Protein AF-A0A0B6ZSL8-F1 (afdb_monomer)

Sequence (120 aa):
TQQPQHPVFVQIELLKPKDVFGLDQVNFNSNLDSNPPSVSLVSLGAECIMLSKAFFMKHTNDHNKQRFSEIIQPYPDEETLQDSLQTKVNWELYKRSLIVKSMAHKHSGLNRPQLTTNLL

Organism: NCBI:txid1028688

Structure (mmCIF, N/CA/C/O backbone):
data_AF-A0A0B6ZSL8-F1
#
_entry.id   AF-A0A0B6ZSL8-F1
#
loop_
_atom_site.group_PDB
_atom_site.id
_atom_site.type_symbol
_atom_site.label_atom_id
_atom_site.label_alt_id
_atom_site.label_comp_id
_atom_site.label_asym_id
_atom_site.label_entity_id
_atom_site.label_seq_id
_atom_site.pdbx_PDB_ins_code
_atom_site.Cartn_x
_atom_site.Cartn_y
_atom_site.Cartn_z
_atom_site.occupancy
_atom_site.B_iso_or_equiv
_atom_site.auth_seq_id
_atom_site.auth_comp_id
_atom_site.auth_asym_id
_atom_site.auth_atom_id
_atom_site.pdbx_PDB_model_num
ATOM 1 N N . THR A 1 1 ? -1.069 -29.189 19.520 1.00 39.84 1 THR A N 1
ATOM 2 C CA . THR A 1 1 ? -1.504 -28.891 18.138 1.00 39.84 1 THR A CA 1
ATOM 3 C C . THR A 1 1 ? -1.960 -27.444 18.093 1.00 39.84 1 THR A C 1
ATOM 5 O O . THR A 1 1 ? -3.005 -27.142 18.650 1.00 39.84 1 THR A O 1
ATOM 8 N N . GLN A 1 2 ? -1.146 -26.526 17.558 1.00 49.59 2 GLN A N 1
ATOM 9 C CA . GLN A 1 2 ? -1.557 -25.127 17.359 1.00 49.59 2 GLN A CA 1
ATOM 10 C C . GLN A 1 2 ? -2.519 -25.072 16.165 1.00 49.59 2 GLN A C 1
ATOM 12 O O . GLN A 1 2 ? -2.195 -25.587 15.098 1.00 49.59 2 GLN A O 1
ATOM 17 N N . GLN A 1 3 ? -3.714 -24.510 16.355 1.00 55.12 3 GLN A N 1
ATOM 18 C CA . GLN A 1 3 ? -4.623 -24.217 15.246 1.00 55.12 3 GLN A CA 1
ATOM 19 C C . GLN A 1 3 ? -3.989 -23.146 14.341 1.00 55.12 3 GLN A C 1
ATOM 21 O O . GLN A 1 3 ? -3.350 -22.232 14.870 1.00 55.12 3 GLN A O 1
ATOM 26 N N . PRO A 1 4 ? -4.139 -23.234 13.006 1.00 51.44 4 PRO A N 1
ATOM 27 C CA . PRO A 1 4 ? -3.621 -22.213 12.105 1.00 51.44 4 PRO A CA 1
ATOM 28 C C . PRO A 1 4 ? -4.322 -20.886 12.403 1.00 51.44 4 PRO A C 1
ATOM 30 O O . PRO A 1 4 ? -5.546 -20.791 12.317 1.00 51.44 4 PRO A O 1
ATOM 33 N N . GLN A 1 5 ? -3.555 -19.869 12.794 1.00 74.00 5 GLN A N 1
ATOM 34 C CA . GLN A 1 5 ? -4.101 -18.529 12.966 1.00 74.00 5 GLN A CA 1
ATOM 35 C C . GLN A 1 5 ? -4.464 -17.957 11.595 1.00 74.00 5 GLN A C 1
ATOM 37 O O . GLN A 1 5 ? -3.647 -17.965 10.675 1.00 74.00 5 GLN A O 1
ATOM 42 N N . HIS A 1 6 ? -5.701 -17.486 11.451 1.00 79.06 6 HIS A N 1
ATOM 43 C CA . HIS A 1 6 ? -6.128 -16.804 10.237 1.00 79.06 6 HIS A CA 1
ATOM 44 C C . HIS A 1 6 ? -5.422 -15.446 10.135 1.00 79.06 6 HIS A C 1
ATOM 46 O O . HIS A 1 6 ? -5.422 -14.703 11.120 1.00 79.06 6 HIS A O 1
ATOM 52 N N . PRO A 1 7 ? -4.840 -15.099 8.973 1.00 79.56 7 PRO A N 1
ATOM 53 C CA . PRO A 1 7 ? -4.219 -13.796 8.794 1.00 79.56 7 PRO A CA 1
ATOM 54 C C . PRO A 1 7 ? -5.277 -12.693 8.905 1.00 79.56 7 PRO A C 1
ATOM 56 O O . PRO A 1 7 ? -6.366 -12.794 8.334 1.00 79.56 7 PRO A O 1
ATOM 59 N N . VAL A 1 8 ? -4.949 -11.646 9.659 1.00 80.88 8 VAL A N 1
ATOM 60 C CA . VAL A 1 8 ? -5.778 -10.449 9.822 1.00 80.88 8 VAL A CA 1
ATOM 61 C C . VAL A 1 8 ? -5.246 -9.373 8.886 1.00 80.88 8 VAL A C 1
ATOM 63 O O . VAL A 1 8 ? -4.040 -9.166 8.800 1.00 80.88 8 VAL A O 1
ATOM 66 N N . PHE A 1 9 ? -6.149 -8.682 8.195 1.00 86.00 9 PHE A N 1
ATOM 67 C CA . PHE A 1 9 ? -5.804 -7.609 7.267 1.00 86.00 9 PHE A CA 1
ATOM 68 C C . PHE A 1 9 ? -6.441 -6.297 7.708 1.00 86.00 9 PHE A C 1
ATOM 70 O O . PHE A 1 9 ? -7.571 -6.275 8.203 1.00 86.00 9 PHE A O 1
ATOM 77 N N . VAL A 1 10 ? -5.728 -5.198 7.475 1.00 86.81 10 VAL A N 1
ATOM 78 C CA . VAL A 1 10 ? -6.229 -3.841 7.692 1.00 86.81 10 VAL A CA 1
ATOM 79 C C . VAL A 1 10 ? -6.443 -3.187 6.337 1.00 86.81 10 VAL A C 1
ATOM 81 O O . VAL A 1 10 ? -5.554 -3.177 5.490 1.00 86.81 10 VAL A O 1
ATOM 84 N N . GLN A 1 11 ? -7.635 -2.636 6.123 1.00 89.81 11 GLN A N 1
ATOM 85 C CA . GLN A 1 11 ? -7.892 -1.829 4.939 1.00 89.81 11 GLN A CA 1
ATOM 86 C C . GLN A 1 11 ? -7.228 -0.460 5.108 1.00 89.81 11 GLN A C 1
ATOM 88 O O . GLN A 1 11 ? -7.644 0.322 5.964 1.00 89.81 11 GLN A O 1
ATOM 93 N N . ILE A 1 12 ? -6.229 -0.183 4.270 1.00 89.25 12 ILE A N 1
ATOM 94 C CA . ILE A 1 12 ? -5.484 1.082 4.273 1.00 89.25 12 ILE A CA 1
ATOM 95 C C . ILE A 1 12 ? -6.224 2.139 3.448 1.00 89.25 12 ILE A C 1
ATOM 97 O O . ILE A 1 12 ? -6.464 3.245 3.922 1.00 89.25 12 ILE A O 1
ATOM 101 N N . GLU A 1 13 ? -6.645 1.785 2.232 1.00 89.62 13 GLU A N 1
ATOM 102 C CA . GLU A 1 13 ? -7.235 2.730 1.283 1.00 89.62 13 GLU A CA 1
ATOM 103 C C . GLU A 1 13 ? -8.313 2.067 0.411 1.00 89.62 13 GLU A C 1
ATOM 105 O O . GLU A 1 13 ? -8.358 0.843 0.264 1.00 89.62 13 GLU A O 1
ATOM 110 N N . LEU A 1 14 ? -9.213 2.881 -0.150 1.00 93.06 14 LEU A N 1
ATOM 111 C CA . LEU A 1 14 ? -10.156 2.476 -1.190 1.00 93.06 14 LEU A CA 1
ATOM 112 C C . LEU A 1 14 ? -9.860 3.268 -2.467 1.00 93.06 14 LEU A C 1
ATOM 114 O O . LEU A 1 14 ? -10.161 4.460 -2.531 1.00 93.06 14 LEU A O 1
ATOM 118 N N . LEU A 1 15 ? -9.315 2.587 -3.473 1.00 93.25 15 LEU A N 1
ATOM 119 C CA . LEU A 1 15 ? -8.927 3.197 -4.743 1.00 93.25 15 LEU A CA 1
ATOM 120 C C . LEU A 1 15 ? -10.132 3.387 -5.671 1.00 93.25 15 LEU A C 1
ATOM 122 O O . LEU A 1 15 ? -11.002 2.519 -5.791 1.00 93.25 15 LEU A O 1
ATOM 126 N N . LYS A 1 16 ? -10.167 4.535 -6.339 1.00 94.12 16 LYS A N 1
ATOM 127 C CA . LYS A 1 16 ? -11.196 4.976 -7.283 1.00 94.12 16 LYS A CA 1
ATOM 128 C C . LYS A 1 16 ? -10.662 4.946 -8.719 1.00 94.12 16 LYS A C 1
ATOM 130 O O . LYS A 1 16 ? -9.461 4.781 -8.941 1.00 94.12 16 LYS A O 1
ATOM 13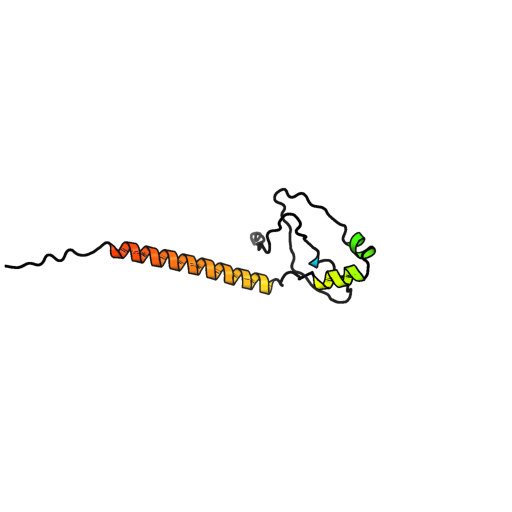5 N N . PRO A 1 17 ? -11.532 5.120 -9.734 1.00 94.56 17 PRO A N 1
ATOM 136 C CA . PRO A 1 17 ? -11.066 5.265 -11.105 1.00 94.56 17 PRO A CA 1
ATOM 137 C C . PRO A 1 17 ? -10.002 6.362 -11.216 1.00 94.56 17 PRO A C 1
ATOM 139 O O . PRO A 1 17 ? -10.232 7.479 -10.755 1.00 94.56 17 PRO A O 1
ATOM 142 N N . LYS A 1 18 ? -8.898 6.043 -11.905 1.00 92.44 18 LYS A N 1
ATOM 143 C CA . LYS A 1 18 ? -7.685 6.867 -12.098 1.00 92.44 18 LYS A CA 1
ATOM 144 C C . LYS A 1 18 ? -6.682 6.880 -10.940 1.00 92.44 18 LYS A C 1
ATOM 146 O O . LYS A 1 18 ? -5.607 7.447 -11.129 1.00 92.44 18 LYS A O 1
ATOM 151 N N . ASP A 1 19 ? -6.976 6.242 -9.812 1.00 91.88 19 ASP A N 1
ATOM 152 C CA . ASP A 1 19 ? -5.981 6.079 -8.750 1.00 91.88 19 ASP A CA 1
ATOM 153 C C . ASP A 1 19 ? -4.918 5.045 -9.150 1.00 91.88 19 ASP A C 1
ATOM 155 O O . ASP A 1 19 ? -5.124 4.215 -10.044 1.00 91.88 19 ASP A O 1
ATOM 159 N N . VAL A 1 20 ? -3.756 5.107 -8.495 1.00 89.81 20 VAL A N 1
ATOM 160 C CA . VAL A 1 20 ? -2.590 4.271 -8.809 1.00 89.81 20 VAL A CA 1
ATOM 161 C C . VAL A 1 20 ? -2.130 3.531 -7.557 1.00 89.81 20 VAL A C 1
ATOM 163 O O . VAL A 1 20 ? -2.101 4.099 -6.472 1.00 89.81 20 VAL A O 1
ATOM 166 N N . PHE A 1 21 ? -1.737 2.268 -7.719 1.00 90.25 21 PHE A N 1
ATOM 167 C CA . PHE A 1 21 ? -1.232 1.405 -6.651 1.00 90.25 21 PHE A CA 1
ATOM 168 C C . PHE A 1 21 ? 0.192 0.918 -6.948 1.00 90.25 21 PHE A C 1
ATOM 170 O O . PHE A 1 21 ? 0.532 0.664 -8.105 1.00 90.25 21 PHE A O 1
ATOM 177 N N . GLY A 1 22 ? 1.003 0.739 -5.899 1.00 86.50 22 GLY A N 1
ATOM 178 C CA . GLY A 1 22 ? 2.327 0.108 -5.974 1.00 86.50 22 GLY A CA 1
ATOM 179 C C . GLY A 1 22 ? 3.460 1.025 -6.436 1.00 86.50 22 GLY A C 1
ATOM 180 O O . GLY A 1 22 ? 4.558 0.545 -6.728 1.00 86.50 22 GLY A O 1
ATOM 181 N N . LEU A 1 23 ? 3.212 2.336 -6.527 1.00 85.69 23 LEU A N 1
ATOM 182 C CA . LEU A 1 23 ? 4.262 3.300 -6.846 1.00 85.69 23 LEU A CA 1
ATOM 183 C C . LEU A 1 23 ? 5.281 3.415 -5.711 1.00 85.69 23 LEU A C 1
ATOM 185 O O . LEU A 1 23 ? 6.465 3.501 -5.988 1.00 85.69 23 LEU A O 1
ATOM 189 N N . ASP A 1 24 ? 4.859 3.324 -4.454 1.00 81.00 24 ASP A N 1
ATOM 190 C CA . ASP A 1 24 ? 5.722 3.305 -3.264 1.00 81.00 24 ASP A CA 1
ATOM 191 C C . ASP A 1 24 ? 6.835 2.241 -3.326 1.00 81.00 24 ASP A C 1
ATOM 193 O O . ASP A 1 24 ? 7.910 2.413 -2.754 1.00 81.00 24 ASP A O 1
ATOM 197 N N . GLN A 1 25 ? 6.622 1.168 -4.092 1.00 79.44 25 GLN A N 1
ATOM 198 C CA . GLN A 1 25 ? 7.607 0.106 -4.291 1.00 79.44 25 GLN A CA 1
ATOM 199 C C . GLN A 1 25 ? 8.704 0.469 -5.300 1.00 79.44 25 GLN A C 1
ATOM 201 O O . GLN A 1 25 ? 9.704 -0.251 -5.415 1.00 79.44 25 GLN A O 1
ATOM 206 N N . VAL A 1 26 ? 8.532 1.522 -6.101 1.00 80.75 26 VAL A N 1
ATOM 207 C CA . VAL A 1 26 ? 9.529 1.951 -7.085 1.00 80.75 26 VAL A CA 1
ATOM 208 C C . VAL A 1 26 ? 10.517 2.891 -6.403 1.00 80.75 26 VAL A C 1
ATOM 210 O O . VAL A 1 26 ? 10.296 4.087 -6.291 1.00 80.75 26 VAL A O 1
ATOM 213 N N . ASN A 1 27 ? 11.647 2.338 -5.971 1.00 78.25 27 ASN A N 1
ATOM 214 C CA . ASN A 1 27 ? 12.751 3.123 -5.439 1.00 78.25 27 ASN A CA 1
ATOM 215 C C . ASN A 1 27 ? 13.818 3.335 -6.526 1.00 78.25 27 ASN A C 1
ATOM 217 O O . ASN A 1 27 ? 14.433 2.379 -7.001 1.00 78.25 27 ASN A O 1
ATOM 221 N N . PHE A 1 28 ? 14.023 4.589 -6.934 1.00 78.12 28 PHE A N 1
ATOM 222 C CA . PHE A 1 28 ? 15.087 4.966 -7.872 1.00 78.12 28 PHE A CA 1
ATOM 223 C C . PHE A 1 28 ? 16.454 5.129 -7.190 1.00 78.12 28 PHE A C 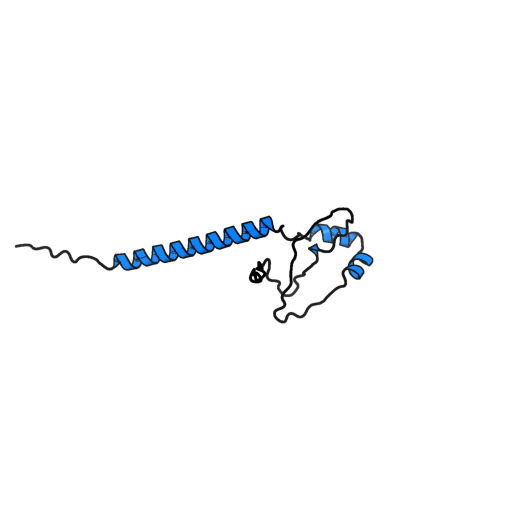1
ATOM 225 O O . PHE A 1 28 ? 17.476 5.113 -7.875 1.00 78.12 28 PHE A O 1
ATOM 232 N N . ASN A 1 29 ? 16.479 5.256 -5.861 1.00 70.62 29 ASN A N 1
ATOM 233 C CA . ASN A 1 29 ? 17.679 5.445 -5.058 1.00 70.62 29 ASN A CA 1
ATOM 234 C C . ASN A 1 29 ? 18.076 4.113 -4.408 1.00 70.62 29 ASN A C 1
ATOM 236 O O . ASN A 1 29 ? 17.503 3.696 -3.407 1.00 70.62 29 ASN A O 1
ATOM 240 N N . SER A 1 30 ? 19.100 3.457 -4.951 1.00 58.78 30 SER A N 1
ATOM 241 C CA . SER A 1 30 ? 19.571 2.124 -4.535 1.00 58.78 30 SER A CA 1
ATOM 242 C C . SER A 1 30 ? 20.114 2.013 -3.100 1.00 58.78 30 SER A C 1
ATOM 244 O O . SER A 1 30 ? 20.496 0.922 -2.701 1.00 58.78 30 SER A O 1
ATOM 246 N N . ASN A 1 31 ? 20.200 3.115 -2.348 1.00 55.31 31 ASN A N 1
ATOM 247 C CA . ASN A 1 31 ? 20.923 3.184 -1.069 1.00 55.31 31 ASN A CA 1
ATOM 248 C C . ASN A 1 31 ? 20.011 3.410 0.150 1.00 55.31 31 ASN A C 1
ATOM 250 O O . ASN A 1 31 ? 20.511 3.615 1.253 1.00 55.31 31 ASN A O 1
ATOM 254 N N . LEU A 1 32 ? 18.691 3.429 -0.045 1.00 58.38 32 LEU A N 1
ATOM 255 C CA . LEU A 1 32 ? 17.714 3.501 1.038 1.00 58.38 32 LEU A CA 1
ATOM 256 C C . LEU A 1 32 ? 16.939 2.190 1.067 1.00 58.38 32 LEU A C 1
ATOM 258 O O . LEU A 1 32 ? 16.011 1.998 0.281 1.00 58.38 32 LEU A O 1
ATOM 262 N N . ASP A 1 33 ? 17.334 1.307 1.979 1.00 54.97 33 ASP A N 1
ATOM 263 C CA . ASP A 1 33 ? 16.559 0.127 2.345 1.00 54.97 33 ASP A CA 1
ATOM 264 C C . ASP A 1 33 ? 15.319 0.585 3.124 1.00 54.97 33 ASP A C 1
ATOM 266 O O . ASP A 1 33 ? 15.279 0.573 4.355 1.00 54.97 33 ASP A O 1
ATOM 270 N N . SER A 1 34 ? 14.298 1.053 2.409 1.00 62.50 34 SER A N 1
ATOM 271 C CA . SER A 1 34 ? 12.955 1.109 2.965 1.00 62.50 34 SER A CA 1
ATOM 272 C C . SER A 1 34 ? 12.383 -0.306 2.927 1.00 62.50 34 SER A C 1
ATOM 274 O O . SER A 1 34 ? 12.321 -0.931 1.871 1.00 62.50 34 SER A O 1
ATOM 276 N N . ASN A 1 35 ? 11.978 -0.824 4.087 1.00 68.56 35 ASN A N 1
ATOM 277 C CA . ASN A 1 35 ? 11.148 -2.022 4.191 1.00 68.56 35 ASN A CA 1
ATOM 278 C C . ASN A 1 35 ? 9.686 -1.554 4.254 1.00 68.56 35 ASN A C 1
ATOM 280 O O . ASN A 1 35 ? 9.187 -1.303 5.352 1.00 68.56 35 ASN A O 1
ATOM 284 N N . PRO A 1 36 ? 9.007 -1.339 3.109 1.00 72.94 36 PRO A N 1
ATOM 285 C CA . PRO A 1 36 ? 7.602 -0.963 3.131 1.00 72.94 36 PRO A CA 1
ATOM 286 C C . PRO A 1 36 ? 6.761 -2.096 3.737 1.00 72.94 36 PRO A C 1
ATOM 288 O O . PRO A 1 36 ? 7.138 -3.271 3.638 1.00 72.94 36 PRO A O 1
ATOM 291 N N . PRO A 1 37 ? 5.604 -1.772 4.338 1.00 80.25 37 PRO A N 1
ATOM 292 C CA . PRO A 1 37 ? 4.678 -2.786 4.819 1.00 80.25 37 PRO A CA 1
ATOM 293 C C . PRO A 1 37 ? 4.193 -3.676 3.666 1.00 80.25 37 PRO A C 1
ATOM 295 O O . PRO A 1 37 ? 4.046 -3.241 2.520 1.00 80.25 37 PRO A O 1
ATOM 298 N N . SER A 1 38 ? 3.891 -4.937 3.974 1.00 86.00 38 SER A N 1
ATOM 299 C CA . SER A 1 38 ? 3.298 -5.856 3.002 1.00 86.00 38 SER A CA 1
ATOM 300 C C . SER A 1 38 ? 1.847 -5.462 2.719 1.00 86.00 38 SER A C 1
ATOM 302 O O . SER A 1 38 ? 0.969 -5.644 3.561 1.00 86.00 38 SER A O 1
ATOM 304 N N . VAL A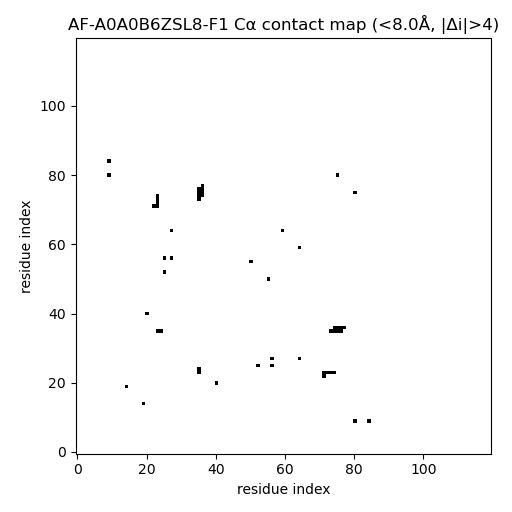 1 39 ? 1.579 -4.972 1.509 1.00 88.88 39 VAL A N 1
ATOM 305 C CA . VAL A 1 39 ? 0.241 -4.561 1.061 1.00 88.88 39 VAL A CA 1
ATOM 306 C C . VAL A 1 39 ? -0.308 -5.485 -0.021 1.00 88.88 39 VAL A C 1
ATOM 308 O O . VAL A 1 39 ? 0.429 -6.081 -0.804 1.00 88.88 39 VAL A O 1
ATOM 311 N N . SER A 1 40 ? -1.632 -5.613 -0.078 1.00 90.12 40 SER A N 1
ATOM 312 C CA . SER A 1 40 ? -2.340 -6.385 -1.103 1.00 90.12 40 SER A CA 1
ATOM 313 C C . SER A 1 40 ? -3.470 -5.556 -1.694 1.00 90.12 40 SER A C 1
ATOM 315 O O . SER A 1 40 ? -4.223 -4.916 -0.962 1.00 90.12 40 SER A O 1
ATOM 317 N N . LEU A 1 41 ? -3.602 -5.591 -3.019 1.00 92.25 41 LEU A N 1
ATOM 318 C CA . LEU A 1 41 ? -4.697 -4.949 -3.735 1.00 92.25 41 LEU A CA 1
ATOM 319 C C . LEU A 1 41 ? -5.788 -5.979 -4.036 1.00 92.25 41 LEU A C 1
ATOM 321 O O . LEU A 1 41 ? -5.529 -6.995 -4.679 1.00 92.25 41 LEU A O 1
ATOM 325 N N . VAL A 1 42 ? -7.014 -5.701 -3.598 1.00 92.62 42 VAL A N 1
ATOM 326 C CA . VAL A 1 42 ? -8.181 -6.555 -3.851 1.00 92.62 42 VAL A CA 1
ATOM 327 C C . VAL A 1 42 ? -9.092 -5.859 -4.856 1.00 92.62 42 VAL A C 1
ATOM 329 O O . VAL A 1 42 ? -9.635 -4.793 -4.574 1.00 92.62 42 VAL A O 1
ATOM 332 N N . SER A 1 43 ? -9.257 -6.456 -6.038 1.00 91.25 43 SER A N 1
ATOM 333 C CA . SER A 1 43 ? -10.143 -5.923 -7.078 1.00 91.25 43 SER A CA 1
ATOM 334 C C . SER A 1 43 ? -11.598 -6.316 -6.822 1.00 91.25 43 SER A C 1
ATOM 336 O O . SER A 1 43 ? -11.899 -7.476 -6.545 1.00 91.25 43 SER A O 1
ATOM 338 N N . LEU A 1 44 ? -12.509 -5.355 -6.988 1.00 89.62 44 LEU A N 1
ATOM 339 C CA . LEU A 1 44 ? -13.962 -5.564 -7.005 1.00 89.62 44 LEU A CA 1
ATOM 340 C C . LEU A 1 44 ? -14.512 -5.483 -8.440 1.00 89.62 44 LEU A C 1
ATOM 342 O O . LEU A 1 44 ? -15.541 -4.861 -8.685 1.00 89.62 44 LEU A O 1
ATOM 346 N N . GLY A 1 45 ? -13.791 -6.076 -9.399 1.00 91.69 45 GLY A N 1
ATOM 347 C CA . GLY A 1 45 ? -14.136 -6.031 -10.826 1.00 91.69 45 GLY A CA 1
ATOM 348 C C . GLY A 1 45 ? -13.579 -4.813 -11.567 1.00 91.69 45 GLY A C 1
ATOM 349 O O . GLY A 1 45 ? -14.126 -4.419 -12.591 1.00 91.69 45 GLY A O 1
ATOM 350 N N . ALA A 1 46 ? -12.512 -4.200 -11.051 1.00 93.38 46 ALA A N 1
ATOM 351 C CA . ALA A 1 46 ? -11.849 -3.082 -11.710 1.00 93.38 46 ALA A CA 1
ATOM 352 C C . ALA A 1 46 ? -11.055 -3.542 -12.944 1.00 93.38 46 ALA A C 1
ATOM 354 O O . ALA A 1 46 ? -10.358 -4.559 -12.901 1.00 93.38 46 ALA A O 1
ATOM 355 N N . GLU A 1 47 ? -11.112 -2.748 -14.013 1.00 93.94 47 GLU A N 1
ATOM 356 C CA . GLU A 1 47 ? -10.191 -2.844 -15.145 1.00 93.94 47 GLU A CA 1
ATOM 357 C C . GLU A 1 47 ? -8.923 -2.047 -14.822 1.00 93.94 47 GLU A C 1
ATOM 359 O O . GLU A 1 47 ? -8.989 -0.876 -14.438 1.00 93.94 47 GLU A O 1
ATOM 364 N N . CYS A 1 48 ? -7.756 -2.678 -14.953 1.00 92.81 48 CYS A N 1
ATOM 365 C CA . CYS A 1 48 ? -6.482 -2.080 -14.563 1.00 92.81 48 CYS A CA 1
ATOM 366 C C . CYS A 1 48 ? -5.497 -2.066 -15.731 1.00 92.81 48 CYS A C 1
ATOM 368 O O . CYS A 1 48 ? -5.343 -3.055 -16.446 1.00 92.81 48 CYS A O 1
ATOM 370 N N . ILE A 1 49 ? -4.764 -0.960 -15.869 1.00 93.94 49 ILE A N 1
ATOM 371 C CA . ILE A 1 49 ? -3.572 -0.895 -16.716 1.00 93.94 49 ILE A CA 1
ATOM 372 C C . ILE A 1 49 ? -2.377 -1.254 -15.837 1.00 93.94 49 ILE A C 1
ATOM 374 O O . ILE A 1 49 ? -2.072 -0.546 -14.879 1.00 93.94 49 ILE A O 1
ATOM 378 N N . MET A 1 50 ? -1.698 -2.352 -16.160 1.00 93.12 50 MET A N 1
A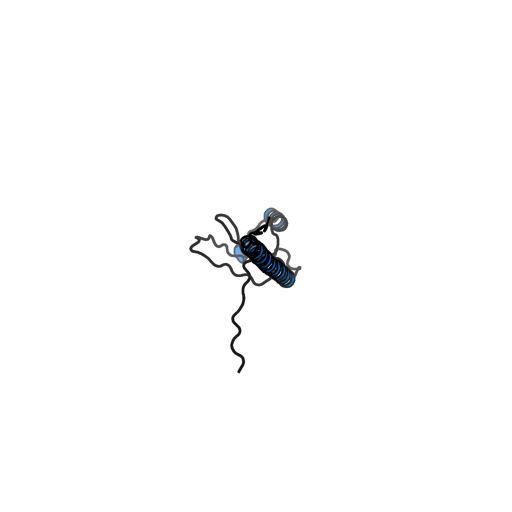TOM 379 C CA . MET A 1 50 ? -0.490 -2.777 -15.453 1.00 93.12 50 MET A CA 1
ATOM 380 C C . MET A 1 50 ? 0.755 -2.351 -16.226 1.00 93.12 50 MET A C 1
ATOM 382 O O . MET A 1 50 ? 0.845 -2.551 -17.437 1.00 93.12 50 MET A O 1
ATOM 386 N N . LEU A 1 51 ? 1.743 -1.812 -15.513 1.00 91.56 51 LEU A N 1
ATOM 387 C CA . LEU A 1 51 ? 3.045 -1.461 -16.070 1.00 91.56 51 LEU A CA 1
ATOM 388 C C . LEU A 1 51 ? 4.140 -2.269 -15.375 1.00 91.56 51 LEU A C 1
ATOM 390 O O . LEU A 1 51 ? 4.191 -2.350 -14.151 1.00 91.56 51 LEU A O 1
ATOM 394 N N . SER A 1 52 ? 5.047 -2.850 -16.160 1.00 92.25 52 SER A N 1
ATOM 395 C CA . SER A 1 52 ? 6.210 -3.544 -15.604 1.00 92.25 52 SER A CA 1
ATOM 396 C C . SER A 1 52 ? 7.117 -2.559 -14.865 1.00 92.25 52 SER A C 1
ATOM 398 O O . SER A 1 52 ? 7.617 -1.601 -15.459 1.00 92.25 52 SER A O 1
ATOM 400 N N . LYS A 1 53 ? 7.391 -2.839 -13.585 1.00 89.25 53 LYS A N 1
ATOM 401 C CA . LYS A 1 53 ? 8.322 -2.067 -12.749 1.00 89.25 53 LYS A CA 1
ATOM 402 C C . LYS A 1 53 ? 9.695 -1.926 -13.406 1.00 89.25 53 LYS A C 1
ATOM 404 O O . LYS A 1 53 ? 10.214 -0.820 -13.514 1.00 89.25 53 LYS A O 1
ATOM 409 N N . ALA A 1 54 ? 10.257 -3.033 -13.892 1.00 89.88 54 ALA A N 1
ATOM 410 C CA . ALA A 1 54 ? 11.565 -3.038 -14.544 1.00 89.88 54 ALA A CA 1
ATOM 411 C C . ALA A 1 54 ? 11.567 -2.189 -15.824 1.00 89.88 54 ALA A C 1
ATOM 413 O O . ALA A 1 54 ? 12.515 -1.449 -16.081 1.00 89.88 54 ALA A O 1
ATOM 414 N N . PHE A 1 55 ? 10.487 -2.260 -16.611 1.00 92.88 55 PHE A N 1
ATOM 415 C CA . PHE A 1 55 ? 10.344 -1.442 -17.812 1.00 92.88 55 PHE A CA 1
ATOM 416 C C . PHE A 1 55 ? 10.259 0.048 -17.475 1.00 92.88 55 PHE A C 1
ATOM 418 O O . PHE A 1 55 ? 10.961 0.843 -18.100 1.00 92.88 55 PHE A O 1
ATOM 425 N N . PHE A 1 56 ? 9.443 0.412 -16.481 1.00 90.12 56 PHE A N 1
ATOM 426 C CA . PHE A 1 56 ? 9.313 1.788 -16.010 1.00 90.12 56 PHE A CA 1
ATOM 427 C C . PHE A 1 56 ? 10.665 2.317 -15.528 1.00 90.12 56 PHE A C 1
ATOM 429 O O . PHE A 1 56 ? 11.167 3.296 -16.068 1.00 90.12 56 PHE A O 1
ATOM 436 N N . MET A 1 57 ? 11.331 1.609 -14.612 1.00 87.94 57 MET A N 1
ATOM 437 C CA . MET A 1 57 ? 12.627 2.037 -14.075 1.00 87.94 57 MET A CA 1
ATOM 438 C C . MET A 1 57 ? 13.698 2.232 -15.155 1.00 87.94 57 MET A C 1
ATOM 440 O O . MET A 1 57 ? 14.483 3.173 -15.068 1.00 87.94 57 MET A O 1
ATOM 444 N N . LYS A 1 58 ? 13.712 1.377 -16.186 1.00 90.81 58 LYS A N 1
ATOM 445 C CA . LYS A 1 58 ? 14.679 1.454 -17.290 1.00 90.81 58 LYS A CA 1
ATOM 446 C C . LYS A 1 58 ? 14.472 2.666 -18.208 1.00 90.81 58 LYS A C 1
ATOM 448 O O . LYS A 1 58 ? 15.453 3.167 -18.749 1.00 90.81 58 LYS A O 1
ATOM 453 N N . HIS A 1 59 ? 13.232 3.106 -18.423 1.00 92.50 59 HIS A N 1
ATOM 454 C CA . HIS A 1 59 ? 12.907 4.132 -19.428 1.00 92.50 59 HIS A CA 1
ATOM 455 C C . HIS A 1 59 ? 12.454 5.473 -18.833 1.00 92.50 59 HIS A C 1
ATOM 457 O O . HIS A 1 59 ? 12.251 6.435 -19.574 1.00 92.50 59 HIS A O 1
ATOM 463 N N . THR A 1 60 ? 12.301 5.569 -17.512 1.00 91.12 60 THR A N 1
ATOM 464 C CA . THR A 1 60 ? 11.975 6.829 -16.837 1.00 91.12 60 THR A CA 1
ATOM 465 C C . THR A 1 60 ? 13.157 7.800 -16.907 1.00 91.12 60 THR A C 1
ATOM 467 O O . THR A 1 60 ? 14.271 7.483 -16.489 1.00 91.12 60 THR A O 1
ATOM 470 N N . ASN A 1 61 ? 12.906 9.005 -17.422 1.00 93.31 61 ASN A N 1
ATOM 471 C CA . ASN A 1 61 ? 13.883 10.095 -17.465 1.00 93.31 61 ASN A CA 1
ATOM 472 C C . ASN A 1 61 ? 14.065 10.760 -16.087 1.00 93.31 61 ASN A C 1
ATOM 474 O O . ASN A 1 61 ? 13.229 10.608 -15.197 1.00 93.31 61 ASN A O 1
ATOM 478 N N . ASP A 1 62 ? 15.140 11.526 -15.906 1.00 90.75 62 ASP A N 1
ATOM 479 C CA . ASP A 1 62 ? 15.478 12.091 -14.590 1.00 90.75 62 ASP A CA 1
ATOM 480 C C . ASP A 1 62 ? 14.448 13.109 -14.083 1.00 90.75 62 ASP A C 1
ATOM 482 O O . ASP A 1 62 ? 14.150 13.134 -12.891 1.00 90.75 62 ASP A O 1
ATOM 486 N N . HIS A 1 63 ? 13.815 13.863 -14.988 1.00 91.12 63 HIS A N 1
ATOM 487 C CA . HIS A 1 63 ? 12.703 14.752 -14.641 1.00 91.12 63 HIS A CA 1
ATOM 488 C C . HIS A 1 63 ? 11.550 13.988 -13.973 1.00 91.12 63 HIS A C 1
ATOM 490 O O . HIS A 1 63 ? 11.043 14.391 -12.927 1.00 91.12 63 HIS A O 1
ATOM 496 N N . ASN A 1 64 ? 11.158 12.849 -14.548 1.00 88.56 64 ASN A N 1
ATOM 497 C CA . ASN A 1 64 ? 10.102 12.013 -13.997 1.00 88.56 64 ASN A CA 1
ATOM 498 C C . ASN A 1 64 ? 10.539 11.320 -12.704 1.00 88.56 64 ASN A C 1
ATOM 500 O O . ASN A 1 64 ? 9.695 11.149 -11.834 1.00 88.56 64 ASN A O 1
ATOM 504 N N . LYS A 1 65 ? 11.821 10.957 -12.539 1.00 88.50 65 LYS A N 1
ATOM 505 C CA . LYS A 1 65 ? 12.335 10.411 -11.266 1.00 88.50 65 LYS A CA 1
ATOM 506 C C . LYS A 1 65 ? 12.232 11.432 -10.134 1.00 88.50 65 LYS A C 1
ATOM 508 O O . LYS A 1 65 ? 11.773 11.089 -9.048 1.00 88.50 65 LYS A O 1
ATOM 513 N N . GLN A 1 66 ? 12.619 12.682 -10.396 1.00 87.19 66 GLN A N 1
ATOM 514 C CA . GLN A 1 66 ? 12.502 13.758 -9.414 1.00 87.19 66 GLN A CA 1
ATOM 515 C C . GLN A 1 66 ? 11.035 13.987 -9.052 1.00 87.19 66 GLN A C 1
ATOM 517 O O . GLN A 1 66 ? 10.659 13.890 -7.886 1.00 87.19 66 GLN A O 1
ATOM 522 N N . ARG A 1 67 ? 10.188 14.189 -10.065 1.00 87.56 67 ARG A N 1
ATOM 523 C CA . ARG A 1 67 ? 8.753 14.383 -9.862 1.00 87.56 67 ARG A CA 1
ATOM 524 C C . ARG A 1 67 ? 8.125 13.219 -9.093 1.00 87.56 67 ARG A C 1
ATOM 526 O O . ARG A 1 67 ? 7.318 13.426 -8.203 1.00 87.56 67 ARG A O 1
ATOM 533 N N . PHE A 1 68 ? 8.515 11.992 -9.404 1.00 86.19 68 PHE A N 1
ATOM 534 C CA . PHE A 1 68 ? 8.059 10.801 -8.700 1.00 86.19 68 PHE A CA 1
ATOM 535 C C . PHE A 1 68 ? 8.374 10.864 -7.194 1.00 86.19 68 PHE A C 1
ATOM 537 O O . PHE A 1 68 ? 7.488 10.603 -6.383 1.00 86.19 68 PHE A O 1
ATOM 544 N N . SER A 1 69 ? 9.589 11.280 -6.817 1.00 80.94 69 SER A N 1
ATOM 545 C CA . SER A 1 69 ? 9.985 11.416 -5.405 1.00 80.94 69 SER A CA 1
ATOM 546 C C . SER A 1 69 ? 9.213 12.497 -4.640 1.00 80.94 69 SER A C 1
ATOM 548 O O . SER A 1 69 ? 9.089 12.410 -3.424 1.00 80.94 69 SER A O 1
ATOM 550 N N . GLU A 1 70 ? 8.667 13.492 -5.342 1.00 83.62 70 GLU A N 1
ATOM 551 C CA . GLU A 1 70 ? 7.881 14.578 -4.744 1.00 83.62 70 GLU A CA 1
ATOM 552 C C . GLU A 1 70 ? 6.418 14.181 -4.504 1.00 83.62 70 GLU A C 1
ATOM 554 O O . GLU A 1 70 ? 5.781 14.686 -3.582 1.00 83.62 70 GLU A O 1
ATOM 559 N N . ILE A 1 71 ? 5.863 13.303 -5.346 1.00 84.31 71 ILE A N 1
ATOM 560 C CA . ILE A 1 71 ? 4.430 12.973 -5.308 1.00 84.31 71 ILE A CA 1
ATOM 561 C C . ILE A 1 71 ? 4.152 11.776 -4.395 1.00 84.31 71 ILE A C 1
ATOM 563 O O . ILE A 1 71 ? 3.056 11.656 -3.848 1.00 84.31 71 ILE A O 1
ATOM 567 N N . ILE A 1 72 ? 5.109 10.860 -4.260 1.00 83.06 72 ILE A N 1
ATOM 568 C CA . ILE A 1 72 ? 4.843 9.570 -3.627 1.00 83.06 72 ILE A CA 1
ATOM 569 C C . ILE A 1 72 ? 5.074 9.635 -2.135 1.00 83.06 72 ILE A C 1
ATOM 571 O O . ILE A 1 72 ? 6.165 9.929 -1.656 1.00 83.06 72 ILE A O 1
ATOM 575 N N . GLN A 1 73 ? 4.017 9.285 -1.415 1.00 80.75 73 GLN A N 1
ATOM 576 C CA . GLN A 1 73 ? 4.052 9.072 0.016 1.00 80.75 73 GLN A CA 1
ATOM 577 C C . GLN A 1 73 ? 4.048 7.563 0.266 1.00 80.75 73 GLN A C 1
ATOM 579 O O . GLN A 1 73 ? 3.150 6.877 -0.230 1.00 80.75 73 GLN A O 1
ATOM 584 N N . PRO A 1 74 ? 5.049 7.023 0.978 1.00 81.56 74 PRO A N 1
ATOM 585 C CA . PRO A 1 74 ? 5.039 5.619 1.353 1.00 81.56 74 PRO A CA 1
ATOM 586 C C . PRO A 1 74 ? 3.883 5.342 2.316 1.00 81.56 74 PRO A C 1
ATOM 588 O O . PRO A 1 74 ? 3.464 6.219 3.077 1.00 81.56 74 PRO A O 1
ATOM 591 N N . TYR A 1 75 ? 3.393 4.104 2.307 1.00 86.44 75 TYR A N 1
ATOM 592 C CA . TYR A 1 75 ? 2.471 3.666 3.346 1.00 86.44 75 TYR A CA 1
ATOM 593 C C . TYR A 1 75 ? 3.142 3.760 4.727 1.00 86.44 75 TYR A C 1
ATOM 595 O O . TYR A 1 75 ? 4.349 3.514 4.827 1.00 86.44 75 TYR A O 1
ATOM 603 N N . PRO A 1 76 ? 2.385 4.103 5.788 1.00 86.19 76 PRO A N 1
ATOM 604 C CA . PRO A 1 76 ? 2.905 4.084 7.151 1.00 86.19 76 PRO A CA 1
ATOM 605 C C . PRO A 1 76 ? 3.436 2.698 7.524 1.00 86.19 76 PRO A C 1
ATOM 607 O O . PRO A 1 76 ? 2.958 1.690 7.003 1.00 86.19 76 PRO A O 1
ATOM 610 N N . ASP A 1 77 ? 4.393 2.640 8.445 1.00 87.44 77 ASP A N 1
ATOM 611 C CA . ASP A 1 77 ? 4.884 1.368 8.975 1.00 87.44 77 ASP A CA 1
ATOM 612 C C . ASP A 1 77 ? 3.798 0.585 9.741 1.00 87.44 77 ASP A C 1
ATOM 614 O O . ASP A 1 77 ? 2.717 1.088 10.062 1.00 87.44 77 ASP A O 1
ATOM 618 N N . GLU A 1 78 ? 4.080 -0.692 10.006 1.00 86.38 78 GLU A N 1
ATOM 619 C CA . GLU A 1 78 ? 3.133 -1.611 10.643 1.00 86.38 78 GLU A CA 1
ATOM 620 C C . GLU A 1 78 ? 2.716 -1.152 12.047 1.00 86.38 78 GLU A C 1
ATOM 622 O O . GLU A 1 78 ? 1.541 -1.260 12.400 1.00 86.38 78 GLU A O 1
ATOM 627 N N . GLU A 1 79 ? 3.640 -0.571 12.818 1.00 88.94 79 GLU A N 1
ATOM 628 C CA . GLU A 1 79 ? 3.356 -0.024 14.149 1.00 88.94 79 GLU A CA 1
ATOM 629 C C . GLU A 1 79 ? 2.350 1.131 14.064 1.00 88.94 79 GLU A C 1
ATOM 631 O O . GLU A 1 79 ? 1.334 1.134 14.765 1.00 88.94 79 GLU A O 1
ATOM 636 N N . THR A 1 80 ? 2.565 2.063 13.134 1.00 89.44 80 THR A N 1
ATOM 637 C CA . THR A 1 80 ? 1.672 3.201 12.894 1.00 89.44 80 THR A CA 1
ATOM 638 C C . THR A 1 80 ? 0.300 2.745 12.399 1.00 89.44 80 THR A C 1
ATOM 640 O O . THR A 1 80 ? -0.734 3.279 12.822 1.00 89.44 80 THR A O 1
ATOM 643 N N . LEU A 1 81 ? 0.255 1.741 11.516 1.00 88.88 81 LEU A N 1
ATOM 644 C CA . LEU A 1 81 ? -1.001 1.142 11.053 1.00 88.88 81 LEU A CA 1
ATOM 645 C C . LEU A 1 81 ? -1.758 0.472 12.207 1.00 88.88 81 LEU A C 1
ATOM 647 O O . LEU A 1 81 ? -2.984 0.605 12.301 1.00 88.88 81 LEU A O 1
ATOM 651 N N . GLN A 1 82 ? -1.045 -0.210 13.102 1.00 89.69 82 GLN A N 1
ATOM 652 C CA . GLN A 1 82 ? -1.637 -0.868 14.258 1.00 89.69 82 GLN A CA 1
ATOM 653 C C . GLN A 1 82 ? -2.171 0.132 15.289 1.00 89.69 82 GLN A C 1
ATOM 655 O O . GLN A 1 82 ? -3.302 -0.036 15.758 1.00 89.69 82 GLN A O 1
ATOM 660 N N . ASP A 1 83 ? -1.430 1.198 15.593 1.00 91.81 83 ASP A N 1
ATOM 661 C CA . ASP A 1 83 ? -1.901 2.263 16.486 1.00 91.81 83 ASP A CA 1
ATOM 662 C C . ASP A 1 83 ? -3.135 2.979 15.910 1.00 91.81 83 ASP A C 1
ATOM 664 O O . ASP A 1 83 ? -4.146 3.186 16.593 1.00 91.81 83 ASP A O 1
ATOM 668 N N . SER A 1 84 ? -3.117 3.246 14.600 1.00 89.81 84 SER A N 1
ATOM 669 C CA . SER A 1 84 ? -4.259 3.818 13.879 1.00 89.81 84 SER A CA 1
ATOM 670 C C . SER A 1 84 ? -5.497 2.917 13.962 1.00 89.81 84 SER A C 1
ATOM 672 O O . SER A 1 84 ? -6.614 3.398 14.199 1.00 89.81 84 SER A O 1
ATOM 674 N N . LEU A 1 85 ? -5.320 1.599 13.811 1.00 90.75 85 LEU A N 1
ATOM 675 C CA . LEU A 1 85 ? -6.401 0.625 13.963 1.00 90.75 85 LEU A CA 1
ATOM 676 C C . LEU A 1 85 ? -6.949 0.621 15.393 1.00 90.75 85 LEU A C 1
ATOM 678 O O . LEU A 1 85 ? -8.169 0.688 15.579 1.00 90.75 85 LEU A O 1
ATOM 682 N N . GLN A 1 86 ? -6.071 0.557 16.393 1.00 93.31 86 GLN A N 1
ATOM 683 C CA . GLN A 1 86 ? -6.461 0.526 17.800 1.00 93.31 86 GLN A CA 1
ATOM 684 C C . GLN A 1 86 ? -7.247 1.783 18.177 1.00 93.31 86 GLN A C 1
ATOM 686 O O . GLN A 1 86 ? -8.322 1.692 18.780 1.00 93.31 86 GLN A O 1
ATOM 691 N N . THR A 1 87 ? -6.761 2.949 17.755 1.00 93.94 87 THR A N 1
ATOM 692 C CA . THR A 1 87 ? -7.428 4.237 17.956 1.00 93.94 87 THR A CA 1
ATOM 693 C C . THR A 1 87 ? -8.821 4.244 17.330 1.00 93.94 87 THR A C 1
ATOM 695 O O . THR A 1 87 ? -9.800 4.619 17.986 1.00 93.94 87 THR A O 1
ATOM 698 N N . LYS A 1 88 ? -8.955 3.748 16.094 1.00 92.19 88 LYS A N 1
ATOM 699 C CA . LYS A 1 88 ? -10.251 3.644 15.411 1.00 92.19 88 LYS A CA 1
ATOM 700 C C . LYS A 1 88 ? -11.217 2.715 16.149 1.00 92.19 88 LYS A C 1
ATOM 702 O O . LYS A 1 88 ? -12.371 3.086 16.364 1.00 92.19 88 LYS A O 1
ATOM 707 N N . VAL A 1 89 ? -10.768 1.532 16.566 1.00 93.75 89 VAL A N 1
ATOM 708 C CA . VAL A 1 89 ? -11.603 0.568 17.306 1.00 93.75 89 VAL A CA 1
ATOM 709 C C . VAL A 1 89 ? -12.052 1.149 18.646 1.00 93.75 89 VAL A C 1
ATOM 711 O O . VAL A 1 89 ? -13.242 1.092 18.966 1.00 93.75 89 VAL A O 1
ATOM 714 N N . ASN A 1 90 ? -11.136 1.765 19.396 1.00 96.00 90 ASN A N 1
ATOM 715 C CA . ASN A 1 90 ? -11.444 2.430 20.663 1.00 96.00 90 ASN A CA 1
ATOM 716 C C . ASN A 1 90 ? -12.517 3.506 20.477 1.00 96.00 90 ASN A C 1
ATOM 718 O O . ASN A 1 90 ? -13.477 3.575 21.249 1.00 96.00 90 ASN A O 1
ATOM 722 N N . TRP A 1 91 ? -12.394 4.304 19.416 1.00 95.94 91 TRP A N 1
ATOM 723 C CA . TRP A 1 91 ? -13.377 5.324 19.078 1.00 95.94 91 TRP A CA 1
ATOM 724 C C . TRP A 1 91 ? -14.755 4.738 18.750 1.00 95.94 91 TRP A C 1
ATOM 726 O O . TRP A 1 91 ? -15.774 5.235 19.238 1.00 95.94 91 TRP A O 1
ATOM 736 N N . GLU A 1 92 ? -14.818 3.656 17.971 1.00 95.50 92 GLU A N 1
ATOM 737 C CA . GLU A 1 92 ? -16.085 2.979 17.669 1.00 95.50 92 GLU A CA 1
ATOM 738 C C . GLU A 1 92 ? -16.758 2.411 18.925 1.00 95.50 92 GLU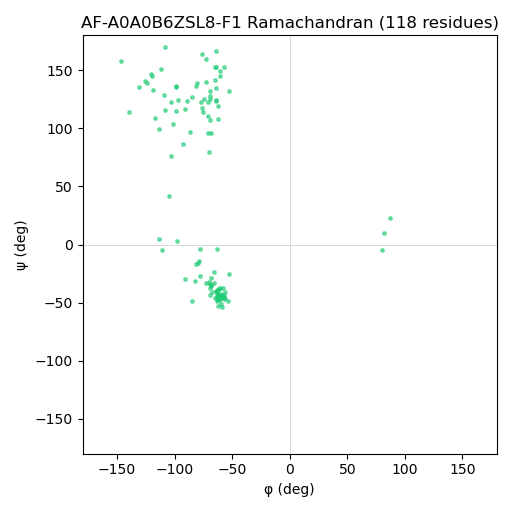 A C 1
ATOM 740 O O . GLU A 1 92 ? -17.966 2.584 19.119 1.00 95.50 92 GLU A O 1
ATOM 745 N N . LEU A 1 93 ? -15.987 1.773 19.810 1.00 95.69 93 LEU A N 1
ATOM 746 C CA . LEU A 1 93 ? -16.493 1.250 21.081 1.00 95.69 93 LEU A CA 1
ATOM 747 C C . LEU A 1 93 ? -17.023 2.373 21.977 1.00 95.69 93 LEU A C 1
ATOM 749 O O . LEU A 1 93 ? -18.122 2.264 22.530 1.00 95.69 93 LEU A O 1
ATOM 753 N N . TYR A 1 94 ? -16.283 3.478 22.066 1.00 95.88 94 TYR A N 1
ATOM 754 C CA . TYR A 1 94 ? -16.704 4.653 22.816 1.00 95.88 94 TYR A CA 1
ATOM 755 C C . TYR A 1 94 ? -18.027 5.219 22.283 1.00 95.88 94 TYR A C 1
ATOM 757 O O . TYR A 1 94 ? -18.981 5.355 23.057 1.00 95.88 94 TYR A O 1
ATOM 765 N N . LYS A 1 95 ? -18.139 5.458 20.968 1.00 96.31 95 LYS A N 1
ATOM 766 C CA . LYS A 1 95 ? -19.377 5.947 20.334 1.00 96.31 95 LYS A CA 1
ATOM 767 C C . LYS A 1 95 ? -20.570 5.035 20.622 1.00 96.31 95 LYS A C 1
ATOM 769 O O . LYS A 1 95 ? -21.632 5.521 21.013 1.00 96.31 95 LYS A O 1
ATOM 774 N N . ARG A 1 96 ? -20.398 3.714 20.490 1.00 94.50 96 ARG A N 1
ATOM 775 C CA . ARG A 1 96 ? -21.450 2.734 20.819 1.00 94.50 96 ARG A CA 1
ATOM 77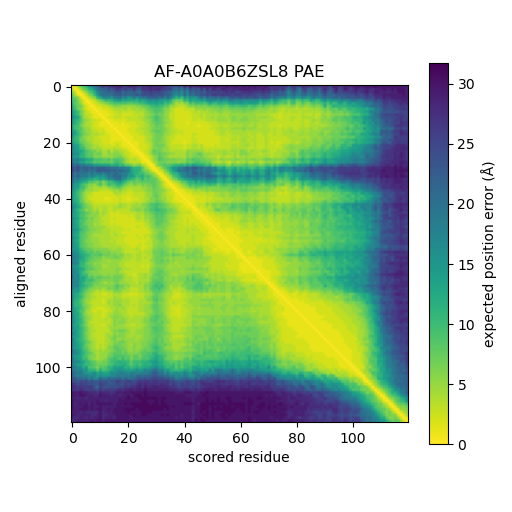6 C C . ARG A 1 96 ? -21.884 2.846 22.279 1.00 94.50 96 ARG A C 1
ATOM 778 O O . ARG A 1 96 ? -23.082 2.857 22.557 1.00 94.50 96 ARG A O 1
ATOM 785 N N . SER A 1 97 ? -20.932 2.995 23.202 1.00 94.25 97 SER A N 1
ATOM 786 C CA . SER A 1 97 ? -21.236 3.148 24.629 1.00 94.25 97 SER A CA 1
ATOM 787 C C . SER A 1 97 ? -22.061 4.407 24.927 1.00 94.25 97 SER A C 1
ATOM 789 O O . SER A 1 97 ? -22.983 4.357 25.742 1.00 94.25 97 SER A O 1
ATOM 791 N N . LEU A 1 98 ? -21.790 5.520 24.236 1.00 93.88 98 LEU A N 1
ATOM 792 C CA . LEU A 1 98 ? -22.555 6.760 24.380 1.00 93.88 98 LEU A CA 1
ATOM 793 C C . LEU A 1 98 ? -23.984 6.618 23.852 1.00 93.88 98 LEU A C 1
ATOM 795 O O . LEU A 1 98 ? -24.928 7.093 24.486 1.00 93.88 98 LEU A O 1
ATOM 799 N N . ILE A 1 99 ? -24.159 5.938 22.718 1.00 93.81 99 ILE A N 1
ATOM 800 C CA . ILE A 1 99 ? -25.484 5.680 22.143 1.00 93.81 99 ILE A CA 1
ATOM 801 C C . ILE A 1 99 ? -26.318 4.840 23.117 1.00 93.81 99 ILE A C 1
ATOM 803 O O . ILE A 1 99 ? -27.435 5.227 23.454 1.00 93.81 99 ILE A O 1
ATOM 807 N N . VAL A 1 100 ? -25.761 3.755 23.662 1.00 92.88 100 VAL A N 1
ATOM 808 C CA . VAL A 1 100 ? -26.462 2.917 24.652 1.00 92.88 100 VAL A CA 1
ATOM 809 C C . VAL A 1 100 ? -26.823 3.717 25.905 1.00 92.88 100 VAL A C 1
ATOM 811 O O . VAL A 1 100 ? -27.972 3.683 26.346 1.00 92.88 100 VAL A O 1
ATOM 814 N N . LYS A 1 101 ? -25.877 4.492 26.454 1.00 90.06 101 LYS A N 1
ATOM 815 C CA . LYS A 1 101 ? -26.132 5.341 27.628 1.00 90.06 101 LYS A CA 1
ATOM 816 C C . LYS A 1 101 ? -27.225 6.375 27.357 1.00 90.06 101 LYS A C 1
ATOM 818 O O . LYS A 1 101 ? -28.108 6.543 28.193 1.00 90.06 101 LYS A O 1
ATOM 823 N N . SER A 1 102 ? -27.204 7.046 26.208 1.00 87.19 102 SER A N 1
ATOM 824 C CA . SER A 1 102 ? -28.214 8.062 25.874 1.00 87.19 102 SER A CA 1
ATOM 825 C C . SER A 1 102 ? -29.604 7.459 25.634 1.00 87.19 102 SER A C 1
ATOM 827 O O . SER A 1 102 ? -30.600 8.047 26.057 1.00 87.19 102 SER A O 1
ATOM 829 N N . MET A 1 103 ? -29.695 6.258 25.051 1.00 83.88 103 MET A N 1
ATOM 830 C CA . MET A 1 103 ? -30.966 5.533 24.913 1.00 83.88 103 MET A CA 1
ATOM 831 C C . MET A 1 103 ? -31.513 5.043 26.261 1.00 83.88 103 MET A C 1
ATOM 833 O O . MET A 1 103 ? -32.715 5.148 26.500 1.00 83.88 103 MET A O 1
ATOM 837 N N . ALA A 1 104 ? -30.650 4.593 27.178 1.00 77.88 104 ALA A N 1
ATOM 838 C CA . ALA A 1 104 ? -31.063 4.199 28.527 1.00 77.88 104 ALA A CA 1
ATOM 839 C C . ALA A 1 104 ? -31.679 5.370 29.320 1.00 77.88 104 ALA A C 1
ATOM 841 O O . ALA A 1 104 ? -32.685 5.184 30.001 1.00 77.88 104 ALA A O 1
ATOM 842 N N . HIS A 1 105 ? -31.141 6.587 29.171 1.00 64.25 105 HIS A N 1
ATOM 843 C CA . HIS A 1 105 ? -31.697 7.792 29.807 1.00 64.25 105 HIS A CA 1
ATOM 844 C C . HIS A 1 105 ? -33.063 8.208 29.234 1.00 64.25 105 HIS A C 1
ATOM 846 O O . HIS A 1 105 ? -33.875 8.793 29.948 1.00 64.25 105 HIS A O 1
ATOM 852 N N . LYS A 1 106 ? -33.355 7.905 27.961 1.00 59.03 106 LYS A N 1
ATOM 853 C CA . LYS A 1 106 ? -34.678 8.180 27.370 1.00 59.03 106 LYS A CA 1
ATOM 854 C C . LYS A 1 106 ? -35.764 7.231 27.882 1.00 59.03 106 LYS A C 1
ATOM 856 O O . LYS A 1 106 ? -36.902 7.661 28.040 1.00 59.03 106 LYS A O 1
ATOM 861 N N . HIS A 1 107 ? -35.426 5.975 28.178 1.00 55.47 107 HIS A N 1
ATOM 862 C CA . HIS A 1 107 ? -36.388 5.003 28.711 1.00 55.47 107 HIS A CA 1
ATOM 863 C C . HIS A 1 107 ? -36.689 5.189 30.207 1.00 55.47 107 HIS A C 1
ATOM 865 O O . HIS A 1 107 ? -37.795 4.876 30.640 1.00 55.47 107 HIS A O 1
ATOM 871 N N . SER A 1 108 ? -35.764 5.744 30.997 1.00 57.59 108 SER A N 1
ATOM 872 C CA . SER A 1 108 ? -35.999 6.032 32.421 1.00 57.59 108 SER A CA 1
ATOM 873 C C . SER A 1 108 ? -36.799 7.318 32.681 1.00 57.59 108 SER A C 1
ATOM 875 O O . SER A 1 108 ? -37.362 7.473 33.762 1.00 57.59 108 SER A O 1
ATOM 877 N N . GLY A 1 109 ? -36.926 8.212 31.693 1.00 52.78 109 GLY A N 1
ATOM 878 C CA . GLY A 1 109 ? -37.712 9.451 31.790 1.00 52.78 109 GLY A CA 1
ATOM 879 C C . GLY A 1 109 ? -39.236 9.296 31.645 1.00 52.78 109 GLY A C 1
ATOM 880 O O . GLY A 1 109 ? -39.947 10.287 31.793 1.00 52.78 109 GLY A O 1
ATOM 881 N N . LEU A 1 110 ? -39.753 8.089 31.365 1.00 52.16 110 LEU A N 1
ATOM 882 C CA . LEU A 1 110 ? -41.190 7.844 31.149 1.00 52.16 110 LEU A CA 1
ATOM 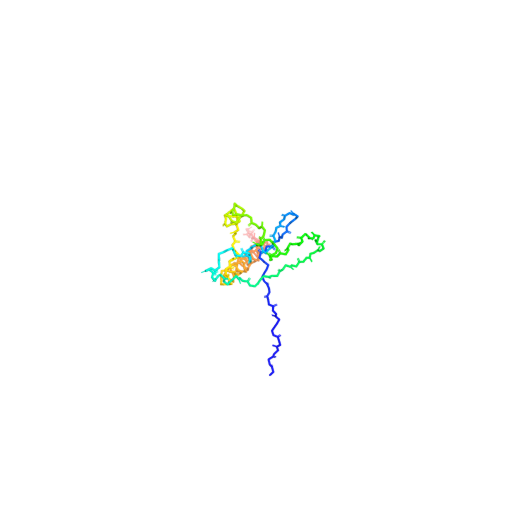883 C C . LEU A 1 110 ? -41.949 7.294 32.373 1.00 52.16 110 LEU A C 1
ATOM 885 O O . LEU A 1 110 ? -43.147 7.051 32.277 1.00 52.16 110 LEU A O 1
ATOM 889 N N . ASN A 1 111 ? -41.296 7.142 33.528 1.00 52.22 111 ASN A N 1
ATOM 890 C CA . ASN A 1 111 ? -41.967 6.847 34.799 1.00 52.22 111 ASN A CA 1
ATOM 891 C C . ASN A 1 111 ? -42.030 8.117 35.658 1.00 52.22 111 ASN A C 1
ATOM 893 O O . ASN A 1 111 ? -41.264 8.284 36.605 1.00 52.22 111 ASN A O 1
ATOM 897 N N . ARG A 1 112 ? -42.945 9.038 35.326 1.00 48.41 112 ARG A N 1
ATOM 898 C CA . ARG A 1 112 ? -43.376 10.074 36.279 1.00 48.41 112 ARG A CA 1
ATOM 899 C C . ARG A 1 112 ? -44.328 9.414 37.286 1.00 48.41 112 ARG A C 1
ATOM 901 O O . ARG A 1 112 ? -45.395 8.974 36.859 1.00 48.41 112 ARG A O 1
ATOM 908 N N . PRO A 1 113 ? -44.017 9.353 38.592 1.00 47.16 113 PRO A N 1
ATOM 909 C CA . PRO A 1 113 ? -45.036 9.025 39.579 1.00 47.16 113 PRO A CA 1
ATOM 910 C C . PRO A 1 113 ? -46.100 10.133 39.566 1.00 47.16 113 PRO A C 1
ATOM 912 O O . PRO A 1 113 ? -45.784 11.315 39.714 1.00 47.16 113 PRO A O 1
ATOM 915 N N . GLN A 1 114 ? -47.361 9.756 39.339 1.00 48.50 114 GLN A N 1
ATOM 916 C CA . GLN A 1 114 ? -48.516 10.621 39.577 1.00 48.50 114 GLN A CA 1
ATOM 917 C C . GLN A 1 114 ? -48.538 10.946 41.075 1.00 48.50 114 GLN A C 1
ATOM 919 O O . GLN A 1 114 ? -48.805 10.074 41.900 1.00 48.50 114 GLN A O 1
ATOM 924 N N . LEU A 1 115 ? -48.207 12.186 41.433 1.00 46.97 115 LEU A N 1
ATOM 925 C CA . LEU A 1 115 ? -48.419 12.709 42.778 1.00 46.97 115 LEU A CA 1
ATOM 926 C C . LEU A 1 115 ? -49.931 12.834 42.988 1.00 46.97 115 LEU A C 1
ATOM 928 O O . LEU A 1 115 ? -50.538 13.825 42.589 1.00 46.97 115 LEU A O 1
ATOM 932 N N . THR A 1 116 ? -50.551 11.826 43.602 1.00 49.06 116 THR A N 1
ATOM 933 C CA . THR A 1 116 ? -51.882 11.978 44.193 1.00 49.06 116 THR A CA 1
ATOM 934 C C . THR A 1 116 ? -51.740 12.859 45.427 1.00 49.06 116 THR A C 1
ATOM 936 O O . THR A 1 116 ? -51.354 12.402 46.504 1.00 49.06 116 THR A O 1
ATOM 939 N N . THR A 1 117 ? -51.998 14.150 45.254 1.00 42.19 117 THR A N 1
ATOM 940 C CA . THR A 1 117 ? -52.200 15.085 46.356 1.00 42.19 117 THR A CA 1
ATOM 941 C C . THR A 1 117 ? -53.527 14.741 47.029 1.00 42.19 117 THR A C 1
ATOM 943 O O . THR A 1 117 ? -54.590 14.993 46.472 1.00 42.19 117 THR A O 1
ATOM 946 N N . ASN A 1 118 ? -53.464 14.151 48.223 1.00 51.25 118 ASN A N 1
ATOM 947 C CA . ASN A 1 118 ? -54.594 14.144 49.146 1.00 51.25 118 ASN A CA 1
AT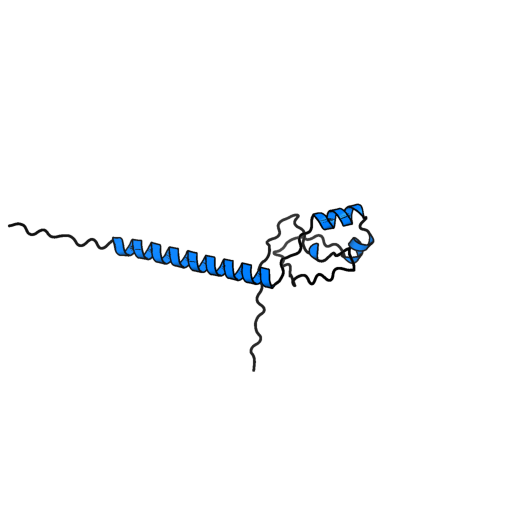OM 948 C C . ASN A 1 118 ? -54.765 15.563 49.695 1.00 51.25 118 ASN A C 1
ATOM 950 O O . ASN A 1 118 ? -53.829 16.092 50.296 1.00 51.25 118 ASN A O 1
ATOM 954 N N . LEU A 1 119 ? -55.944 16.155 49.520 1.00 43.53 119 LEU A N 1
ATOM 955 C CA . LEU A 1 119 ? -56.382 17.324 50.278 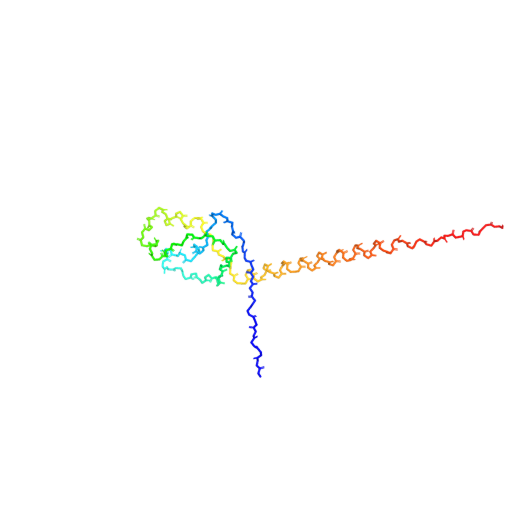1.00 43.53 119 LEU A CA 1
ATOM 956 C C . LEU A 1 119 ? -57.867 17.169 50.639 1.00 43.53 119 LEU A C 1
ATOM 958 O O . LEU A 1 119 ? -58.712 17.220 49.750 1.00 43.53 119 LEU A O 1
ATOM 962 N N . LEU A 1 120 ? -58.074 17.038 51.959 1.00 41.00 120 LEU A N 1
ATOM 963 C CA . LEU A 1 120 ? -59.290 17.162 52.784 1.00 41.00 120 LEU A CA 1
ATOM 964 C C . LEU A 1 120 ? -60.414 16.133 52.599 1.00 41.00 120 LEU A C 1
ATOM 966 O O . LEU A 1 120 ? -61.210 16.250 51.647 1.00 41.00 120 LEU A O 1
#

Mean predicted aligned error: 11.39 Å

Foldseek 3Di:
DDDDDDDDDDDPDDDDPPDDPDLLVQDLDPPDPDPADDDDDDDPPDDDDDDDSVVCSVPDDPVNVVVSVVPDDGDDDPVVSVVVVVVVVVVVVVVVVVVVVVVVVVVVVPDDPDPPDDDD

pLDDT: mean 80.77, std 15.98, range [39.84, 96.31]

Solvent-accessible surface area (backbone atoms only — not comparable to full-atom values): 8402 Å² total; per-residue (Å²): 134,84,77,86,78,78,88,83,85,80,88,86,80,83,86,55,95,90,62,86,80,73,62,71,74,67,72,89,58,94,83,65,89,74,84,72,59,93,79,83,89,83,78,89,82,71,88,78,91,85,75,59,64,70,61,48,69,73,68,59,50,70,71,57,52,54,52,46,67,74,71,59,71,67,74,68,47,66,68,58,50,49,52,52,50,50,53,50,50,52,50,53,54,50,52,52,52,50,52,52,54,56,53,52,57,61,66,64,69,73,71,72,80,80,79,80,78,87,78,136

Radius of gyration: 27.15 Å; Cα contacts (8 Å, |Δi|>4): 26; chains: 1; bounding box: 80×46×72 Å

Secondary structure (DSSP, 8-state):
-PPPPPPP--------TT---SGGG----TT------------SS-------HHHHHHH--HHHHHHHHHHPPPPPPHHHHHHHHHHHHHHHHHHHHHHHHHHHHHHHTT----------